Protein AF-A0A5N9FLI7-F1 (afdb_monomer)

Sequence (56 aa):
MKTMTCKDLTGACDLEFQVETFDKIAEMSKKHRMEMFEQGDRAHLDAMGKMKALMS

Structure (mmCIF, N/CA/C/O backbone):
data_AF-A0A5N9FLI7-F1
#
_entry.id   AF-A0A5N9FLI7-F1
#
loop_
_atom_site.group_PDB
_atom_site.id
_atom_site.type_symbol
_atom_site.label_atom_id
_atom_site.label_alt_id
_atom_site.label_comp_id
_atom_site.label_asym_id
_atom_site.labe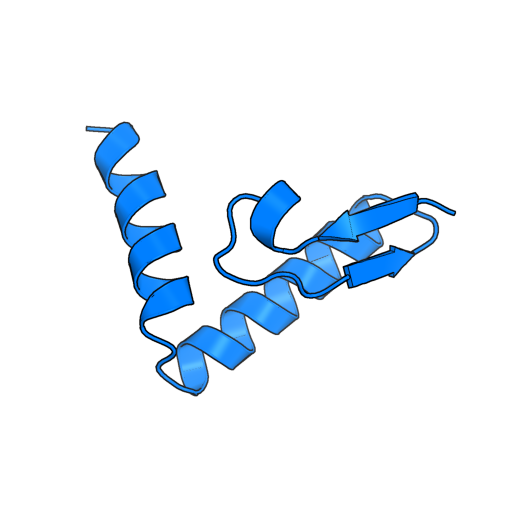l_entity_id
_atom_site.label_seq_id
_atom_site.pdbx_PDB_ins_code
_atom_site.Cartn_x
_atom_site.Cartn_y
_atom_site.Cartn_z
_atom_site.occupancy
_atom_site.B_iso_or_equiv
_atom_site.auth_seq_id
_atom_site.auth_comp_id
_atom_site.auth_asym_id
_atom_site.auth_atom_id
_atom_site.pdbx_PDB_model_num
ATOM 1 N N . MET A 1 1 ? -13.801 -5.199 12.401 1.00 71.00 1 MET A N 1
ATOM 2 C CA . MET A 1 1 ? -12.501 -5.439 11.740 1.00 71.00 1 MET A CA 1
ATOM 3 C C . MET A 1 1 ? -12.763 -5.552 10.252 1.00 71.00 1 MET A C 1
ATOM 5 O O . MET A 1 1 ? -13.726 -6.222 9.889 1.00 71.00 1 MET A O 1
ATOM 9 N N . LYS A 1 2 ? -12.002 -4.847 9.414 1.00 79.31 2 LYS A N 1
ATOM 10 C CA . LYS A 1 2 ? -12.110 -4.957 7.958 1.00 79.31 2 LYS A CA 1
ATOM 11 C C . LYS A 1 2 ? -10.784 -5.473 7.416 1.00 79.31 2 LYS A C 1
ATOM 13 O O . LYS A 1 2 ? -9.730 -4.944 7.761 1.00 79.31 2 LYS A O 1
ATOM 18 N N . THR A 1 3 ? -10.874 -6.498 6.585 1.00 87.25 3 THR A N 1
ATOM 19 C CA . THR A 1 3 ? -9.755 -7.007 5.799 1.00 87.25 3 THR A CA 1
ATOM 20 C C . THR A 1 3 ? -9.896 -6.445 4.396 1.00 87.25 3 THR A C 1
ATOM 22 O O . THR A 1 3 ? -10.979 -6.522 3.817 1.00 87.25 3 THR A O 1
ATOM 25 N N . MET A 1 4 ? -8.836 -5.846 3.870 1.00 90.56 4 MET A N 1
ATOM 26 C CA . MET A 1 4 ? -8.753 -5.438 2.467 1.00 90.56 4 MET A CA 1
ATOM 27 C C . MET A 1 4 ? -7.415 -5.874 1.908 1.00 90.56 4 MET A C 1
ATOM 29 O O . MET A 1 4 ? -6.413 -5.813 2.615 1.00 90.56 4 MET A O 1
ATOM 33 N N . THR A 1 5 ? -7.378 -6.282 0.649 1.00 92.12 5 THR A N 1
ATOM 34 C CA . THR A 1 5 ? -6.125 -6.666 0.002 1.00 92.12 5 THR A CA 1
ATOM 35 C C . THR A 1 5 ? -5.478 -5.486 -0.711 1.00 92.12 5 THR A C 1
ATOM 37 O O . THR A 1 5 ? -6.128 -4.491 -1.041 1.00 92.12 5 THR A O 1
ATOM 40 N N . CYS A 1 6 ? -4.180 -5.583 -0.993 1.00 90.94 6 CYS A N 1
ATOM 41 C CA . CYS A 1 6 ? -3.508 -4.605 -1.841 1.00 90.94 6 CYS A CA 1
ATOM 42 C C . CYS A 1 6 ? -4.175 -4.511 -3.224 1.00 90.94 6 CYS A C 1
ATOM 44 O O . CYS A 1 6 ? -4.394 -3.399 -3.698 1.00 90.94 6 CYS A O 1
ATOM 46 N N . LYS A 1 7 ? -4.612 -5.630 -3.816 1.00 88.44 7 LYS A N 1
ATOM 47 C CA . LYS A 1 7 ? -5.426 -5.652 -5.045 1.00 88.44 7 LYS A CA 1
ATOM 48 C C . LYS A 1 7 ? -6.738 -4.875 -4.929 1.00 88.44 7 LYS A C 1
ATOM 50 O O . LYS A 1 7 ? -7.039 -4.097 -5.833 1.00 88.44 7 LYS A O 1
ATOM 55 N N . ASP A 1 8 ? -7.470 -5.003 -3.821 1.00 87.38 8 ASP A N 1
ATOM 56 C CA . ASP A 1 8 ? -8.707 -4.230 -3.592 1.00 87.38 8 ASP A CA 1
ATOM 57 C C . ASP A 1 8 ? -8.446 -2.715 -3.562 1.00 87.38 8 ASP A C 1
ATOM 59 O O . ASP A 1 8 ? -9.316 -1.909 -3.886 1.00 87.38 8 ASP A O 1
ATOM 63 N N . LEU A 1 9 ? -7.219 -2.317 -3.213 1.00 85.62 9 LEU A N 1
ATOM 64 C CA . LEU A 1 9 ? -6.748 -0.930 -3.173 1.00 85.62 9 LEU A CA 1
ATOM 65 C C . LEU A 1 9 ? -6.017 -0.509 -4.460 1.00 85.62 9 LEU A C 1
ATOM 67 O O . LEU A 1 9 ? -5.229 0.440 -4.443 1.00 85.62 9 LEU A O 1
ATOM 71 N N . THR A 1 10 ? -6.279 -1.191 -5.584 1.00 80.56 10 THR A N 1
ATOM 72 C CA . THR A 1 10 ? -5.633 -0.947 -6.895 1.00 80.56 10 THR A CA 1
ATOM 73 C C . THR A 1 10 ? -4.122 -1.240 -6.905 1.00 80.56 10 THR A C 1
ATOM 75 O O . THR A 1 10 ? -3.358 -0.681 -7.689 1.00 80.56 10 THR A O 1
ATOM 78 N N . GLY A 1 11 ? -3.656 -2.102 -6.007 1.00 83.19 11 GLY A N 1
ATOM 79 C CA . GLY A 1 11 ? -2.291 -2.618 -5.981 1.00 83.19 11 GLY A CA 1
ATOM 80 C C . GLY A 1 11 ? -2.120 -3.899 -6.797 1.00 83.19 11 GLY A C 1
ATOM 81 O O . GLY A 1 11 ? -3.034 -4.345 -7.490 1.00 83.19 11 GLY A O 1
ATOM 82 N N . ALA A 1 12 ? -0.929 -4.493 -6.728 1.00 88.50 12 ALA A N 1
ATOM 83 C CA . ALA A 1 12 ? -0.559 -5.624 -7.581 1.00 88.50 12 ALA A CA 1
ATOM 84 C C . ALA A 1 12 ? -0.584 -6.991 -6.876 1.00 88.50 12 ALA A C 1
ATOM 86 O O . ALA A 1 12 ? -0.572 -8.020 -7.551 1.00 88.50 12 ALA A O 1
ATOM 87 N N . CYS A 1 13 ? -0.629 -7.021 -5.540 1.00 91.31 13 CYS A N 1
ATOM 88 C CA . CYS A 1 13 ? -0.492 -8.243 -4.746 1.00 91.31 13 CYS A CA 1
ATOM 89 C C . CYS A 1 13 ? -1.714 -8.541 -3.861 1.00 91.31 13 CYS A C 1
ATOM 91 O O . CYS A 1 13 ? -2.566 -7.690 -3.616 1.00 91.31 13 CYS A O 1
ATOM 93 N N . ASP A 1 14 ? -1.789 -9.766 -3.349 1.00 90.88 14 ASP A N 1
ATOM 94 C CA . ASP A 1 14 ? -2.865 -10.227 -2.460 1.00 90.88 14 ASP A CA 1
ATOM 95 C C . ASP A 1 14 ? -2.579 -9.950 -0.975 1.00 90.88 14 ASP A C 1
ATOM 97 O O . ASP A 1 14 ? -3.152 -10.602 -0.108 1.00 90.88 14 ASP A O 1
ATOM 101 N N . LEU A 1 15 ? -1.679 -9.010 -0.654 1.00 90.12 15 LEU A N 1
ATOM 102 C CA . LEU A 1 15 ? -1.338 -8.717 0.738 1.00 90.12 15 LEU A CA 1
ATOM 103 C C . LEU A 1 15 ? -2.583 -8.245 1.497 1.00 90.12 15 LEU A C 1
ATOM 105 O O . LEU A 1 15 ? -3.163 -7.215 1.153 1.00 90.12 15 LEU A O 1
ATOM 109 N N . GLU A 1 16 ? -2.973 -8.994 2.525 1.00 91.25 16 GLU A N 1
ATOM 110 C CA . GLU A 1 16 ? -4.144 -8.710 3.348 1.00 91.25 16 GLU A CA 1
ATOM 111 C C . GLU A 1 16 ? -3.812 -7.694 4.448 1.00 91.25 16 GLU A C 1
ATOM 113 O O . GLU A 1 16 ? -3.023 -7.948 5.358 1.00 91.25 16 GLU A O 1
ATOM 118 N N . PHE A 1 17 ? -4.469 -6.541 4.405 1.00 90.00 17 PHE A N 1
ATOM 119 C CA . PHE A 1 17 ? -4.446 -5.540 5.461 1.00 90.00 17 PHE A CA 1
ATOM 120 C C . PHE A 1 17 ? -5.640 -5.761 6.387 1.00 90.00 17 PHE A C 1
ATOM 122 O O . PHE A 1 17 ? -6.779 -5.432 6.049 1.00 90.00 17 PHE A O 1
ATOM 129 N N . GLN A 1 18 ? -5.378 -6.314 7.570 1.00 90.06 18 GLN A N 1
ATOM 130 C CA . GLN A 1 18 ? -6.378 -6.496 8.620 1.00 90.06 18 GLN A CA 1
ATOM 131 C C . GLN A 1 18 ? -6.279 -5.373 9.645 1.00 90.06 18 GLN A C 1
ATOM 133 O O . GLN A 1 18 ? -5.361 -5.341 10.462 1.00 90.06 18 GLN A O 1
ATOM 138 N N . VAL A 1 19 ? -7.229 -4.440 9.620 1.00 87.00 19 VAL A N 1
ATOM 139 C CA . VAL A 1 19 ? -7.247 -3.321 10.573 1.00 87.00 19 VAL A CA 1
ATOM 140 C C . VAL A 1 19 ? -8.675 -2.908 10.939 1.00 87.00 19 VAL A C 1
ATOM 142 O O . VAL A 1 19 ? -9.678 -3.379 10.397 1.00 87.00 19 VAL A O 1
ATOM 145 N N . GLU A 1 20 ? -8.780 -2.018 11.919 1.00 88.12 20 GLU 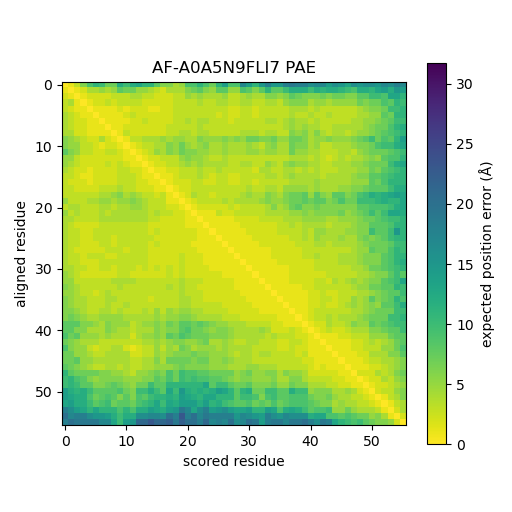A N 1
ATOM 146 C CA . GLU A 1 20 ? -10.064 -1.555 12.447 1.00 88.12 20 GLU A CA 1
ATOM 147 C C . GLU A 1 20 ? -10.667 -0.396 11.648 1.00 88.12 20 GLU A C 1
ATOM 149 O O . GLU A 1 20 ? -11.890 -0.298 11.555 1.00 88.12 20 GLU A O 1
ATOM 154 N N . THR A 1 21 ? -9.826 0.460 11.057 1.00 88.62 21 T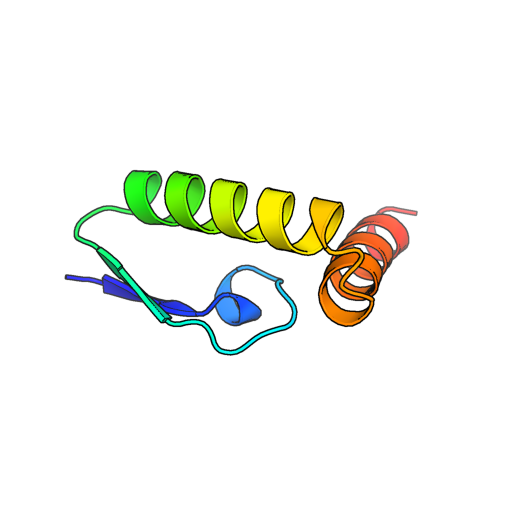HR A N 1
ATOM 155 C CA . THR A 1 21 ? -10.241 1.698 10.382 1.00 88.62 21 THR A CA 1
ATOM 156 C C . THR A 1 21 ? -9.628 1.820 8.996 1.00 88.62 21 THR A C 1
ATOM 158 O O . THR A 1 21 ? -8.540 1.314 8.731 1.00 88.62 21 THR A O 1
ATOM 161 N N . PHE A 1 22 ? -10.319 2.533 8.109 1.00 84.88 22 PHE A N 1
ATOM 162 C CA . PHE A 1 22 ? -9.842 2.773 6.750 1.00 84.88 22 PHE A CA 1
ATOM 163 C C . PHE A 1 22 ? -8.543 3.593 6.720 1.00 84.88 22 PHE A C 1
ATOM 165 O O . PHE A 1 22 ? -7.650 3.278 5.941 1.00 84.88 22 PHE A O 1
ATOM 172 N N . ASP A 1 23 ? -8.377 4.571 7.616 1.00 89.06 23 ASP A N 1
ATOM 173 C CA . ASP A 1 23 ? -7.128 5.334 7.742 1.00 89.06 23 ASP A CA 1
ATOM 174 C C . ASP A 1 23 ? -5.910 4.439 7.987 1.00 89.06 23 ASP A C 1
ATOM 176 O O . ASP A 1 23 ? -4.880 4.601 7.333 1.00 89.06 23 ASP A O 1
ATOM 180 N N . LYS A 1 24 ? -6.041 3.428 8.860 1.00 89.69 24 LYS A N 1
ATOM 181 C CA . LYS A 1 24 ? -4.969 2.450 9.094 1.00 89.69 24 LYS A CA 1
ATOM 182 C C . LYS A 1 24 ?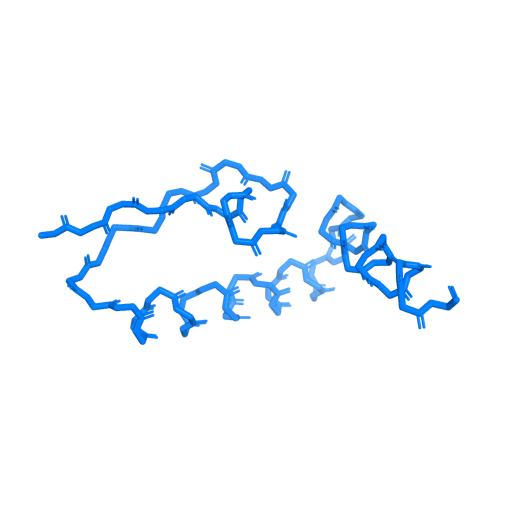 -4.672 1.628 7.830 1.00 89.69 24 LYS A C 1
ATOM 184 O O . LYS A 1 24 ? -3.508 1.326 7.582 1.00 89.69 24 LYS A O 1
ATOM 189 N N . ILE A 1 25 ? -5.687 1.304 7.015 1.00 89.38 25 ILE A N 1
ATOM 190 C CA . ILE A 1 25 ? -5.502 0.614 5.721 1.00 89.38 25 ILE A CA 1
ATOM 191 C C . ILE A 1 25 ? -4.702 1.502 4.773 1.00 89.38 25 ILE A C 1
ATOM 193 O O . ILE A 1 25 ? -3.738 1.038 4.169 1.00 89.38 25 ILE A O 1
ATOM 197 N N . ALA A 1 26 ? -5.074 2.777 4.652 1.00 87.88 26 ALA A N 1
ATOM 198 C CA . ALA A 1 26 ? -4.395 3.722 3.774 1.00 87.88 26 ALA A CA 1
ATOM 199 C C . ALA A 1 26 ? -2.927 3.922 4.183 1.00 87.88 26 ALA A C 1
ATOM 201 O O . ALA A 1 26 ? -2.044 3.927 3.324 1.00 87.88 26 ALA A O 1
ATOM 202 N N . GLU A 1 27 ? -2.645 4.026 5.484 1.00 91.19 27 GLU A N 1
ATOM 203 C CA . GLU A 1 27 ? -1.280 4.179 5.991 1.00 91.19 27 GLU A CA 1
ATOM 204 C C . GLU A 1 27 ? -0.425 2.921 5.747 1.00 91.19 27 GLU A C 1
ATOM 206 O O . GLU A 1 27 ? 0.704 3.022 5.2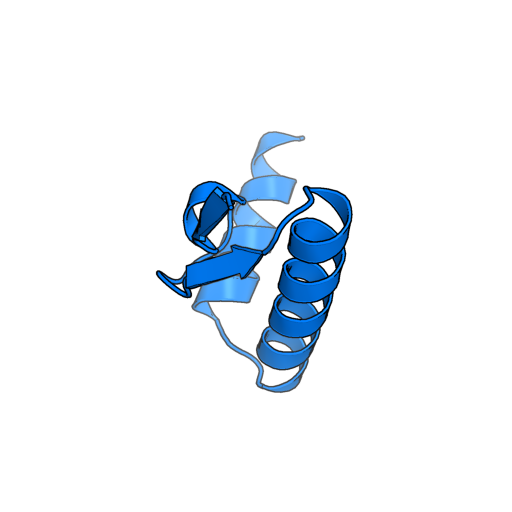61 1.00 91.19 27 GLU A O 1
ATOM 211 N N . MET A 1 28 ? -0.983 1.732 6.011 1.00 90.56 28 MET A N 1
ATOM 212 C CA . MET A 1 28 ? -0.342 0.435 5.741 1.00 90.56 28 MET A CA 1
ATOM 213 C C . MET A 1 28 ? -0.097 0.221 4.242 1.00 90.56 28 MET A C 1
ATOM 215 O O . MET A 1 28 ? 1.017 -0.104 3.837 1.00 90.56 28 MET A O 1
ATOM 219 N N . SER A 1 29 ? -1.107 0.478 3.408 1.00 89.31 29 SER A N 1
ATOM 220 C CA . SER A 1 29 ? -1.020 0.393 1.946 1.00 89.31 29 SER A CA 1
ATOM 221 C C . SER A 1 29 ? 0.030 1.354 1.387 1.00 89.31 29 SER A C 1
ATOM 223 O O . SER A 1 29 ? 0.789 0.996 0.485 1.00 89.31 29 SER A O 1
ATOM 225 N N . LYS A 1 30 ? 0.130 2.569 1.943 1.00 88.56 30 LYS A N 1
ATOM 226 C CA . LYS A 1 30 ? 1.144 3.553 1.550 1.00 88.56 30 LYS A CA 1
ATOM 227 C C . LYS A 1 30 ? 2.555 3.096 1.918 1.00 88.56 30 LYS A C 1
ATOM 229 O O . LYS A 1 30 ? 3.440 3.205 1.075 1.00 88.56 30 LYS A O 1
ATOM 234 N N . LYS A 1 31 ? 2.760 2.579 3.134 1.00 91.00 31 LYS A N 1
ATOM 235 C CA . LYS A 1 31 ? 4.052 2.012 3.562 1.00 91.00 31 LYS A CA 1
ATOM 236 C C . LYS A 1 31 ? 4.462 0.841 2.674 1.00 91.00 31 LYS A C 1
ATOM 238 O O . LYS A 1 31 ? 5.557 0.861 2.129 1.00 91.00 31 LYS A O 1
ATOM 243 N N . HIS A 1 32 ? 3.550 -0.102 2.445 1.00 91.38 32 HIS A N 1
ATOM 244 C CA . HIS A 1 32 ? 3.790 -1.238 1.560 1.00 91.38 32 HIS A CA 1
ATOM 245 C C . HIS A 1 32 ? 4.164 -0.790 0.142 1.00 91.38 32 HIS A C 1
ATOM 247 O O . HIS A 1 32 ? 5.156 -1.241 -0.414 1.00 91.38 32 HIS A O 1
ATOM 253 N N . ARG A 1 33 ? 3.424 0.169 -0.4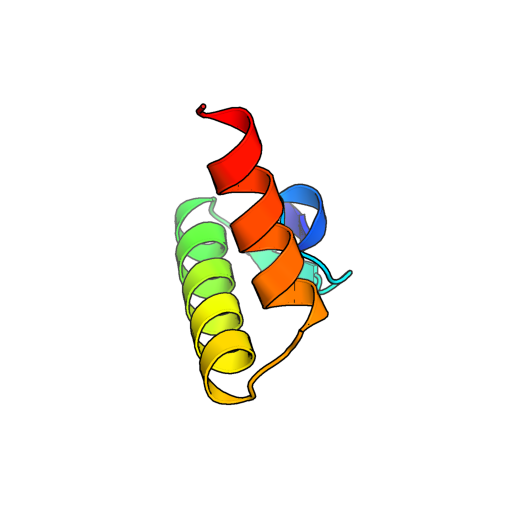23 1.00 85.50 33 ARG A N 1
ATOM 254 C CA . ARG A 1 33 ? 3.728 0.735 -1.741 1.00 85.50 33 ARG A CA 1
ATOM 255 C C . ARG A 1 33 ? 5.123 1.357 -1.808 1.00 85.50 33 ARG A C 1
ATOM 257 O O . ARG A 1 33 ? 5.795 1.164 -2.813 1.00 85.50 33 ARG A O 1
ATOM 264 N N . MET A 1 34 ? 5.543 2.108 -0.785 1.00 88.19 34 MET A N 1
ATOM 265 C CA . MET A 1 34 ? 6.897 2.675 -0.748 1.00 88.19 34 MET A CA 1
ATOM 266 C C . MET A 1 34 ? 7.958 1.583 -0.672 1.00 88.19 34 MET A C 1
ATOM 268 O O . MET A 1 34 ? 8.915 1.628 -1.431 1.00 88.19 34 MET A O 1
ATOM 272 N N . GLU A 1 35 ? 7.748 0.570 0.163 1.00 91.69 35 GLU A N 1
ATOM 273 C CA . GLU A 1 35 ? 8.683 -0.543 0.298 1.00 91.69 35 GLU A CA 1
ATOM 274 C C . GLU A 1 35 ? 8.838 -1.317 -1.023 1.00 91.69 35 GLU A C 1
ATOM 276 O O . GLU A 1 35 ? 9.952 -1.586 -1.464 1.00 91.69 35 GLU A O 1
ATOM 281 N N . MET A 1 36 ? 7.729 -1.610 -1.709 1.00 90.44 36 MET A N 1
ATOM 282 C CA . MET A 1 36 ? 7.750 -2.253 -3.028 1.00 90.44 36 MET A CA 1
ATOM 283 C C . MET A 1 36 ? 8.409 -1.361 -4.088 1.00 90.44 36 MET A C 1
ATOM 285 O O . MET A 1 36 ? 9.117 -1.854 -4.963 1.00 90.44 36 MET A O 1
ATOM 289 N N . PHE A 1 37 ? 8.218 -0.043 -3.996 1.00 85.81 37 PHE A N 1
ATOM 290 C CA . PHE A 1 37 ? 8.882 0.927 -4.864 1.00 85.81 37 PHE A CA 1
ATOM 291 C C . PHE A 1 37 ? 10.402 0.944 -4.642 1.00 85.81 37 PHE A C 1
ATOM 293 O O . PHE A 1 37 ? 11.154 0.908 -5.614 1.00 85.81 37 PHE A O 1
ATOM 300 N N . GLU A 1 38 ? 10.861 0.939 -3.388 1.00 88.81 38 GLU A N 1
ATOM 301 C CA . GLU A 1 38 ? 12.286 0.878 -3.031 1.00 88.81 38 GLU A CA 1
ATOM 302 C C . GLU A 1 38 ? 12.930 -0.457 -3.428 1.00 88.81 38 GLU A C 1
ATOM 304 O O . GLU A 1 38 ? 14.066 -0.477 -3.899 1.00 88.81 38 GLU A O 1
ATOM 3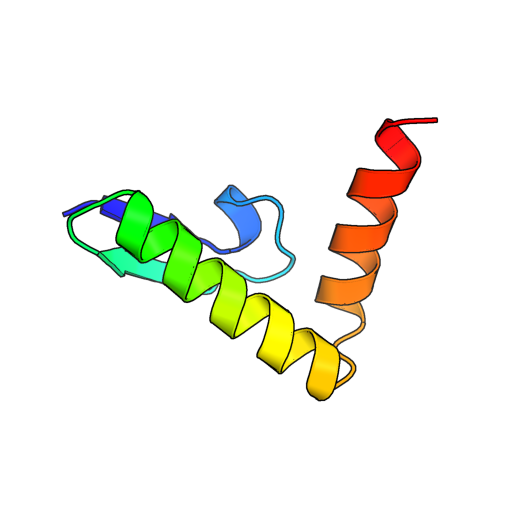09 N N . GLN A 1 39 ? 12.192 -1.564 -3.313 1.00 89.12 39 GLN A N 1
ATOM 310 C CA . GLN A 1 39 ? 12.629 -2.880 -3.793 1.00 89.12 39 GLN A CA 1
ATOM 311 C C . GLN A 1 39 ? 12.611 -3.002 -5.329 1.00 89.12 39 GLN A C 1
ATOM 313 O O . GLN A 1 39 ? 13.148 -3.966 -5.874 1.00 89.12 39 GLN A O 1
ATOM 318 N N . GLY A 1 40 ? 12.021 -2.037 -6.042 1.00 85.94 40 GLY A N 1
ATOM 319 C CA . GLY A 1 40 ? 11.902 -2.072 -7.499 1.00 85.94 40 GLY A CA 1
ATOM 320 C C . GLY A 1 40 ? 10.910 -3.122 -8.006 1.00 85.94 40 GLY A C 1
ATOM 321 O O . GLY A 1 40 ? 11.088 -3.658 -9.104 1.00 85.94 40 GLY A O 1
ATOM 322 N N . ASP A 1 41 ? 9.873 -3.432 -7.224 1.00 88.81 41 ASP A N 1
ATOM 323 C CA . ASP A 1 41 ? 8.847 -4.408 -7.583 1.00 88.81 41 ASP A CA 1
ATOM 324 C C . ASP A 1 41 ? 8.072 -3.946 -8.824 1.00 88.81 41 ASP A C 1
ATOM 326 O O . ASP A 1 41 ? 7.265 -3.011 -8.804 1.00 88.81 41 ASP A O 1
ATOM 330 N N . ARG A 1 42 ? 8.328 -4.627 -9.941 1.00 86.12 42 ARG A N 1
ATOM 331 C CA . ARG A 1 42 ? 7.748 -4.272 -11.239 1.00 86.12 42 ARG A CA 1
ATOM 332 C C . ARG A 1 42 ? 6.231 -4.395 -11.264 1.00 86.12 42 ARG A C 1
ATOM 334 O O . ARG A 1 42 ? 5.590 -3.604 -11.944 1.00 86.12 42 ARG A O 1
ATOM 341 N N . ALA A 1 43 ? 5.650 -5.346 -10.534 1.00 87.25 43 ALA A N 1
ATOM 342 C CA . ALA A 1 43 ? 4.205 -5.544 -10.540 1.00 87.25 43 ALA A CA 1
ATOM 343 C C . ALA A 1 43 ? 3.489 -4.341 -9.905 1.00 87.25 43 ALA A C 1
ATOM 345 O O . ALA A 1 43 ? 2.513 -3.832 -10.463 1.00 87.25 43 ALA A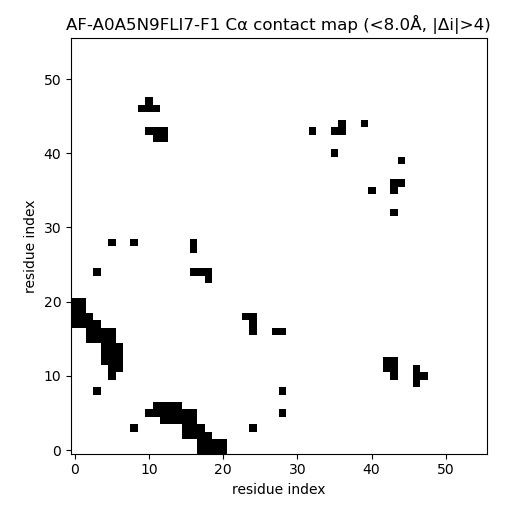 O 1
ATOM 346 N N . HIS A 1 44 ? 4.012 -3.834 -8.786 1.00 85.00 44 HIS A N 1
ATOM 347 C CA . HIS A 1 44 ? 3.507 -2.625 -8.140 1.00 85.00 44 HIS A CA 1
ATOM 348 C C . HIS A 1 44 ? 3.751 -1.374 -8.982 1.00 85.00 44 HIS A C 1
ATOM 350 O O . HIS A 1 44 ? 2.845 -0.549 -9.111 1.00 85.00 44 HIS A O 1
ATOM 356 N N . LEU A 1 45 ? 4.926 -1.245 -9.601 1.00 83.44 45 LEU A N 1
ATOM 357 C CA . LEU A 1 45 ? 5.232 -0.133 -10.506 1.00 83.44 45 LEU A CA 1
ATOM 358 C C . LEU A 1 45 ? 4.285 -0.100 -11.717 1.00 83.44 45 LEU A C 1
ATOM 360 O O . LEU A 1 45 ? 3.758 0.963 -12.053 1.00 83.44 45 LEU A O 1
ATOM 364 N N . ASP A 1 46 ? 3.994 -1.255 -12.316 1.00 85.62 46 ASP A N 1
ATOM 365 C CA . ASP A 1 46 ? 3.041 -1.385 -13.422 1.00 85.62 46 ASP A CA 1
ATOM 366 C C . ASP A 1 46 ? 1.614 -1.035 -12.993 1.00 85.62 46 ASP A C 1
ATOM 368 O O . ASP A 1 46 ? 0.894 -0.362 -13.734 1.00 85.62 46 ASP A O 1
ATOM 372 N N . ALA A 1 47 ? 1.190 -1.447 -11.794 1.00 84.06 47 ALA A N 1
ATOM 373 C CA . ALA A 1 47 ? -0.115 -1.067 -11.254 1.00 84.06 47 ALA A CA 1
ATOM 374 C C . ALA A 1 47 ? -0.236 0.459 -11.093 1.00 84.06 47 ALA A C 1
ATOM 376 O O . ALA A 1 47 ? -1.249 1.046 -11.484 1.00 84.06 47 ALA A O 1
ATOM 377 N N . MET A 1 48 ? 0.825 1.127 -10.619 1.00 77.25 48 MET A N 1
ATOM 378 C CA . MET A 1 48 ? 0.867 2.594 -10.555 1.00 77.25 48 MET A CA 1
ATOM 379 C C . MET A 1 48 ? 0.857 3.236 -11.950 1.00 77.25 48 MET A C 1
ATOM 381 O O . MET A 1 48 ? 0.181 4.247 -12.160 1.00 77.25 48 MET A O 1
ATOM 385 N N . GLY A 1 49 ? 1.555 2.636 -12.918 1.00 77.31 49 GLY A N 1
ATOM 386 C CA . GLY A 1 49 ? 1.567 3.079 -14.313 1.00 77.31 49 GLY A CA 1
ATOM 387 C C . GLY A 1 49 ? 0.191 2.995 -14.981 1.00 77.31 49 GLY A C 1
ATOM 388 O O . GLY A 1 49 ? -0.239 3.954 -15.623 1.00 77.31 49 GLY A O 1
ATOM 389 N N . LYS A 1 50 ? -0.542 1.895 -14.771 1.00 74.38 50 LYS A N 1
ATOM 390 C CA . LYS A 1 50 ? -1.907 1.702 -15.295 1.00 74.38 50 LYS A CA 1
ATOM 391 C C . LYS A 1 50 ? -2.885 2.741 -14.753 1.00 74.38 50 LYS A C 1
ATOM 393 O O . LYS A 1 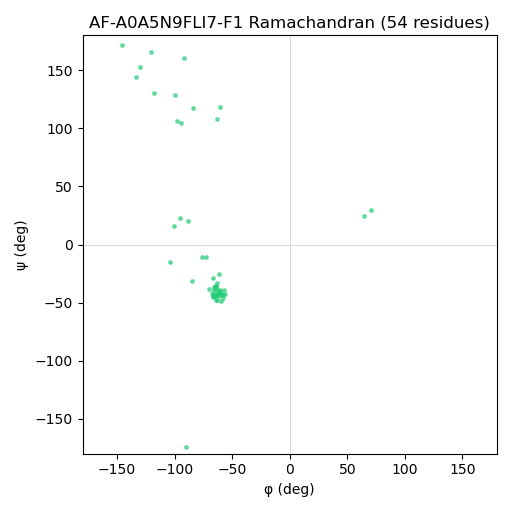50 ? -3.702 3.260 -15.507 1.00 74.38 50 LYS A O 1
ATOM 398 N N . MET A 1 51 ? -2.767 3.088 -13.471 1.00 69.31 51 MET A N 1
ATOM 399 C CA . MET A 1 51 ? -3.615 4.108 -12.851 1.00 69.31 51 MET A CA 1
ATOM 400 C C . MET A 1 51 ? -3.383 5.496 -13.469 1.00 69.31 51 MET A C 1
ATOM 402 O O . MET A 1 51 ? -4.335 6.238 -13.692 1.00 69.31 51 MET A O 1
ATOM 406 N N . LYS A 1 52 ? -2.128 5.822 -13.812 1.00 67.88 52 LYS A N 1
ATOM 407 C CA . LYS A 1 52 ? -1.776 7.069 -14.507 1.00 67.88 52 LYS A CA 1
ATOM 408 C C . LYS A 1 52 ? -2.261 7.082 -15.962 1.00 67.88 52 LYS A C 1
ATOM 410 O O . LYS A 1 52 ? -2.712 8.119 -16.436 1.00 67.88 52 LYS A O 1
ATOM 415 N N . ALA A 1 53 ? -2.190 5.943 -16.651 1.00 70.62 53 ALA A N 1
ATOM 416 C CA . ALA A 1 53 ? -2.620 5.811 -18.043 1.00 70.62 53 ALA A CA 1
ATOM 417 C C . ALA A 1 53 ? -4.139 5.990 -18.231 1.00 70.62 53 ALA A C 1
ATOM 419 O O . ALA A 1 53 ? -4.563 6.467 -19.274 1.00 70.62 53 ALA A O 1
ATOM 420 N N . LEU A 1 54 ? -4.950 5.652 -17.221 1.00 63.09 54 LEU A N 1
ATOM 421 C CA . LEU A 1 54 ? -6.407 5.848 -17.243 1.00 63.09 54 LEU A CA 1
ATOM 422 C C . LEU A 1 54 ? -6.847 7.311 -17.024 1.00 63.09 54 LEU A C 1
ATOM 424 O O . LEU A 1 54 ? -8.022 7.615 -17.202 1.00 63.09 54 LEU A O 1
ATOM 428 N N . MET A 1 55 ? -5.935 8.209 -16.629 1.00 59.72 55 MET A N 1
ATOM 429 C CA . MET A 1 55 ? -6.189 9.650 -16.461 1.00 59.72 55 MET A CA 1
ATOM 430 C C . MET A 1 55 ? -5.682 10.502 -17.645 1.00 59.72 55 MET A C 1
ATOM 432 O O . MET A 1 55 ? -5.513 11.711 -17.492 1.00 59.72 55 MET A O 1
ATOM 436 N N . SER A 1 56 ? -5.391 9.887 -18.799 1.00 53.50 56 SER A N 1
ATOM 437 C CA . SER A 1 56 ? -5.006 10.572 -20.051 1.00 53.50 56 SER A CA 1
ATOM 438 C C . SER A 1 56 ? -6.096 10.489 -21.111 1.00 53.50 56 SER A C 1
ATOM 440 O O . SER A 1 56 ? -6.829 9.477 -21.118 1.00 53.50 56 SER A O 1
#

Mean predicted aligned error: 4.9 Å

pLDDT: mean 84.54, std 8.54, range [53.5, 92.12]

Radius of gyration: 11.58 Å; Cα contacts (8 Å, |Δi|>4): 56; chains: 1; bounding box: 25×21×32 Å

Foldseek 3Di:
DDWDALVNVLFQDRHIDDDDDVVSVVVVSVVVLVVCVVVVPVRRVVSVVVVVVVVD

Solvent-accessible surface area (backbone atoms only — not comparable to full-atom values): 3242 Å² total; per-residue (Å²): 122,48,75,47,33,34,42,81,71,62,41,63,44,82,55,72,42,76,38,80,46,68,68,59,43,54,54,51,52,50,51,51,51,51,52,38,55,74,73,60,39,61,59,50,54,49,32,55,49,52,60,55,59,73,76,108

Secondary structure (DSSP, 8-state):
-EEEETGGGT-SS--EEEESSHHHHHHHHHHHHHHHHHTT-HHHHHHHHHHHHTT-